Protein AF-K9S7I9-F1 (afdb_monomer_lite)

Foldseek 3Di:
DPFWPQFPDKDWQPPDQDQAVPDVVTVCLVSCVVVHNAKDWDFWEPPDPQFHKDFKFFKMKTFNPSPDDLFFDKKKKWWHQDGPDIIMITIGDPPDGMTMGGHPDPTMTPIITMITDTDPPPDDRDPDPDPDDPPDDDDDDDDDDDDDDDDDDDDD

pLDDT: mean 82.79, std 18.81, range [40.75, 98.19]

Sequence (156 aa):
MGRVSGASACEYSDTAKQDFLNTSPITVNSEAFFDFTDWSFGGKIGENAGYAGKGSGKSGAWDISSVVQSAWDDVMLIFKSGNGTTLTGYMLKDGVTSGTWNSPFAKDVSHISVYYRDVPENNPPARVPEPGLMTGLLVAGAAVIAQRQRKDSSKA

Structure (mmCIF, N/CA/C/O backbone):
data_AF-K9S7I9-F1
#
_entry.id   AF-K9S7I9-F1
#
loop_
_atom_site.group_PDB
_atom_site.id
_atom_site.type_symbol
_atom_site.label_atom_id
_atom_site.label_alt_id
_atom_site.label_comp_id
_atom_site.label_asym_id
_atom_site.label_entity_id
_atom_site.label_seq_id
_atom_site.pdbx_PDB_ins_code
_atom_site.Cartn_x
_atom_site.Cartn_y
_atom_site.Cartn_z
_atom_site.occupancy
_atom_site.B_iso_or_equiv
_atom_site.auth_seq_id
_atom_site.auth_comp_id
_atom_site.auth_asym_id
_atom_site.auth_atom_id
_atom_site.pdbx_PDB_model_num
ATOM 1 N N . MET A 1 1 ? -12.489 -4.961 -7.675 1.00 58.16 1 MET A N 1
ATOM 2 C CA . MET A 1 1 ? -12.088 -4.306 -6.409 1.00 58.16 1 MET A CA 1
ATOM 3 C C . MET A 1 1 ? -12.141 -2.805 -6.606 1.00 58.16 1 MET A C 1
ATOM 5 O O . MET A 1 1 ? -11.470 -2.303 -7.491 1.00 58.16 1 MET A O 1
ATOM 9 N N . GLY A 1 2 ? -13.060 -2.121 -5.917 1.00 74.44 2 GLY A N 1
ATOM 10 C CA . GLY A 1 2 ? -13.595 -0.829 -6.381 1.00 74.44 2 GLY A CA 1
ATOM 11 C C . GLY A 1 2 ? -13.016 0.432 -5.739 1.00 74.44 2 GLY A C 1
ATOM 12 O O . GLY A 1 2 ? -13.442 1.526 -6.088 1.00 74.44 2 GLY A O 1
ATOM 13 N N . ARG A 1 3 ? -12.088 0.305 -4.785 1.00 91.62 3 ARG A N 1
ATOM 14 C CA . ARG A 1 3 ? -11.571 1.457 -4.031 1.00 91.62 3 ARG A CA 1
ATOM 15 C C . ARG A 1 3 ? -10.136 1.834 -4.355 1.00 91.62 3 ARG A C 1
ATOM 17 O O . ARG A 1 3 ? -9.780 2.971 -4.103 1.00 91.62 3 ARG A O 1
ATOM 24 N N . VAL A 1 4 ? -9.352 0.941 -4.948 1.00 96.88 4 VAL A N 1
ATOM 25 C CA . VAL A 1 4 ? -7.989 1.218 -5.416 1.00 96.88 4 VAL A CA 1
ATOM 26 C C . VAL A 1 4 ? -7.884 0.711 -6.847 1.00 96.88 4 VAL A C 1
ATOM 28 O O . VAL A 1 4 ? -8.152 -0.462 -7.111 1.00 96.88 4 VAL A O 1
ATOM 31 N N . SER A 1 5 ? -7.559 1.595 -7.789 1.00 97.12 5 SER A N 1
ATOM 32 C CA . SER A 1 5 ? -7.387 1.199 -9.188 1.00 97.12 5 SER A CA 1
ATOM 33 C C . SER A 1 5 ? -6.147 0.327 -9.339 1.00 97.12 5 SER A C 1
ATOM 35 O O . SER A 1 5 ? -5.135 0.610 -8.714 1.00 97.12 5 SER A O 1
ATOM 37 N N . GLY A 1 6 ? -6.203 -0.696 -10.188 1.00 94.56 6 GLY A N 1
ATOM 38 C CA . GLY A 1 6 ? -5.050 -1.571 -10.418 1.00 94.56 6 GLY A CA 1
ATOM 39 C C . GLY A 1 6 ? -4.784 -2.588 -9.305 1.00 94.56 6 GLY A C 1
ATOM 40 O O . GLY A 1 6 ? -3.851 -3.366 -9.439 1.00 94.56 6 GLY A O 1
ATOM 41 N N . ALA A 1 7 ? -5.624 -2.652 -8.266 1.00 97.06 7 ALA A N 1
ATOM 42 C CA . ALA A 1 7 ? -5.543 -3.707 -7.262 1.00 97.06 7 ALA A CA 1
ATOM 43 C C . ALA A 1 7 ? -6.019 -5.069 -7.811 1.00 97.06 7 ALA A C 1
ATOM 45 O O . ALA A 1 7 ? -7.020 -5.147 -8.539 1.00 97.06 7 ALA A O 1
ATOM 46 N N . SER A 1 8 ? -5.301 -6.135 -7.459 1.00 95.88 8 SER A N 1
ATOM 47 C CA . SER A 1 8 ? -5.617 -7.544 -7.728 1.00 95.88 8 SER A CA 1
ATOM 48 C C . SER A 1 8 ? -6.368 -8.192 -6.563 1.00 95.88 8 SER A C 1
ATOM 50 O O . SER A 1 8 ? -7.304 -8.955 -6.807 1.00 95.88 8 SER A O 1
ATOM 52 N N . ALA A 1 9 ? -5.998 -7.843 -5.326 1.00 96.25 9 ALA A N 1
ATOM 53 C CA . ALA A 1 9 ? -6.574 -8.371 -4.092 1.00 96.25 9 ALA A CA 1
ATOM 54 C C . ALA A 1 9 ? -6.847 -7.270 -3.045 1.00 96.25 9 ALA A C 1
ATOM 56 O O . ALA A 1 9 ? -6.328 -6.155 -3.130 1.00 96.25 9 ALA A O 1
ATOM 57 N N . CYS A 1 10 ? -7.706 -7.570 -2.069 1.00 96.12 10 CYS A N 1
ATOM 58 C CA . CYS A 1 10 ? -8.013 -6.701 -0.934 1.00 96.12 10 CYS A CA 1
ATOM 59 C C . CYS A 1 10 ? -8.209 -7.562 0.308 1.00 96.12 10 CYS A C 1
ATOM 61 O O . CYS A 1 10 ? -8.986 -8.513 0.266 1.00 96.12 10 CYS A O 1
ATOM 63 N N . GLU A 1 11 ? -7.579 -7.166 1.405 1.00 95.69 11 GLU A N 1
ATOM 64 C CA . GLU A 1 11 ? -7.656 -7.844 2.694 1.00 95.69 11 GLU A CA 1
ATOM 65 C C . GLU A 1 11 ? -7.690 -6.808 3.818 1.00 95.69 11 GLU A C 1
ATOM 67 O O . GLU A 1 11 ? -7.275 -5.659 3.645 1.00 95.69 11 GLU A O 1
ATOM 72 N N . TYR A 1 12 ? -8.240 -7.176 4.965 1.00 93.06 12 TYR A N 1
ATOM 73 C CA . TYR A 1 12 ? -8.242 -6.336 6.151 1.00 93.06 12 TYR A CA 1
ATOM 74 C C . TYR A 1 12 ? -7.701 -7.130 7.328 1.00 93.06 12 TYR A C 1
ATOM 76 O O . TYR A 1 12 ? -7.968 -8.318 7.450 1.00 93.06 12 TYR A O 1
ATOM 84 N N . SER A 1 13 ? -6.990 -6.439 8.210 1.00 92.12 13 SER A N 1
ATOM 85 C CA . SER A 1 13 ? -6.612 -7.003 9.500 1.00 92.12 13 SER A CA 1
ATOM 86 C C . SER A 1 13 ? -7.747 -6.777 10.493 1.00 92.12 13 SER A C 1
ATOM 88 O O . SER A 1 13 ? -8.284 -5.669 10.601 1.00 92.12 13 SER A O 1
ATOM 90 N N . ASP A 1 14 ? -8.119 -7.824 11.217 1.00 81.00 14 ASP A N 1
ATOM 91 C CA . ASP A 1 14 ? -9.106 -7.799 12.293 1.00 81.00 14 ASP A CA 1
ATOM 92 C C . ASP A 1 14 ? -8.476 -7.551 13.675 1.00 81.00 14 ASP A C 1
ATOM 94 O O . ASP A 1 14 ? -9.178 -7.110 14.593 1.00 81.00 14 ASP A O 1
ATOM 98 N N . THR A 1 15 ? -7.160 -7.743 13.821 1.00 87.88 15 THR A N 1
ATOM 99 C CA . THR A 1 15 ? -6.458 -7.587 15.106 1.00 87.88 15 THR A CA 1
ATOM 100 C C . THR A 1 15 ? -5.535 -6.366 15.187 1.00 87.88 15 THR A C 1
ATOM 102 O O . THR A 1 15 ? -5.466 -5.714 16.238 1.00 87.88 15 THR A O 1
ATOM 105 N N . ALA A 1 16 ? -4.895 -5.967 14.086 1.00 89.56 16 ALA A N 1
ATOM 106 C CA . ALA A 1 16 ? -4.012 -4.810 14.035 1.00 89.56 16 ALA A CA 1
ATOM 107 C C . ALA A 1 16 ? -4.737 -3.512 13.681 1.00 89.56 16 ALA A C 1
ATOM 109 O O . ALA A 1 16 ? -5.595 -3.413 12.800 1.00 89.56 16 ALA A O 1
ATOM 110 N N . LYS A 1 17 ? -4.312 -2.450 14.369 1.00 88.12 17 LYS A N 1
ATOM 111 C CA . LYS A 1 17 ? -4.851 -1.094 14.198 1.00 88.12 17 LYS A CA 1
ATOM 112 C C . LYS A 1 17 ? -3.824 -0.095 13.677 1.00 88.12 17 LYS A C 1
ATOM 114 O O . LYS A 1 17 ? -4.171 1.058 13.441 1.00 88.12 17 LYS A O 1
ATOM 119 N N . GLN A 1 18 ? -2.563 -0.506 13.569 1.00 88.06 18 GLN A N 1
ATOM 120 C CA . GLN A 1 18 ? -1.405 0.296 13.165 1.00 88.06 18 GLN A CA 1
ATOM 121 C C . GLN A 1 18 ? -0.376 -0.621 12.496 1.00 88.06 18 GLN A C 1
ATOM 123 O O . GLN A 1 18 ? -0.332 -1.799 12.822 1.00 88.06 18 GLN A O 1
ATOM 128 N N . ASP A 1 19 ? 0.449 -0.095 11.591 1.00 85.75 19 ASP A N 1
ATOM 129 C CA . ASP A 1 19 ? 1.502 -0.847 10.889 1.00 85.75 19 ASP A CA 1
ATOM 130 C C . ASP A 1 19 ? 2.879 -0.631 11.536 1.00 85.75 19 ASP A C 1
ATOM 132 O O . ASP A 1 19 ? 3.842 -0.221 10.889 1.00 85.75 19 ASP A O 1
ATOM 136 N N . PHE A 1 20 ? 2.976 -0.847 12.847 1.00 90.38 20 PHE A N 1
ATOM 137 C CA . PHE A 1 20 ? 4.178 -0.506 13.601 1.00 90.38 20 PHE A CA 1
ATOM 138 C C . PHE A 1 20 ? 5.442 -1.163 13.027 1.00 90.38 20 PHE A C 1
ATOM 140 O O . PHE A 1 20 ? 5.569 -2.388 12.974 1.00 90.38 20 PHE A O 1
ATOM 147 N N . LEU A 1 21 ? 6.411 -0.320 12.662 1.00 92.81 21 LEU A N 1
ATOM 148 C CA . LEU A 1 21 ? 7.717 -0.740 12.143 1.00 92.81 21 LEU A CA 1
ATOM 149 C C . LEU A 1 21 ? 8.720 -1.087 13.255 1.00 92.81 21 LEU A C 1
ATOM 151 O O . LEU A 1 21 ? 9.774 -1.647 12.986 1.00 92.81 21 LEU A O 1
ATOM 155 N N . ASN A 1 22 ? 8.410 -0.758 14.511 1.00 92.12 22 ASN A N 1
ATOM 156 C CA . ASN A 1 22 ? 9.252 -1.008 15.684 1.00 92.12 22 ASN A CA 1
ATOM 157 C C . ASN A 1 22 ? 8.883 -2.313 16.416 1.00 92.12 22 ASN A C 1
ATOM 159 O O . ASN A 1 22 ? 9.027 -2.404 17.635 1.00 92.12 22 ASN A O 1
ATOM 163 N N . THR A 1 23 ? 8.379 -3.304 15.681 1.00 91.19 23 THR A N 1
ATOM 164 C CA . THR A 1 23 ? 8.029 -4.642 16.182 1.00 91.19 23 THR A CA 1
ATOM 165 C C . THR A 1 23 ? 8.821 -5.710 15.421 1.00 91.19 23 THR A C 1
ATOM 167 O O . THR A 1 23 ? 9.342 -5.434 14.341 1.00 91.19 23 THR A O 1
ATOM 170 N N . SER A 1 24 ? 8.972 -6.905 16.002 1.00 88.75 24 SER A N 1
ATOM 171 C CA . SER A 1 24 ? 9.658 -8.039 15.368 1.00 88.75 24 SER A CA 1
ATOM 172 C C . SER A 1 24 ? 8.789 -9.301 15.477 1.00 88.75 24 SER A C 1
ATOM 174 O O . SER A 1 24 ? 8.669 -9.835 16.584 1.00 88.75 24 SER A O 1
ATOM 176 N N . PRO A 1 25 ? 8.160 -9.764 14.379 1.00 91.44 25 PRO A N 1
ATOM 177 C CA . PRO A 1 25 ? 8.140 -9.136 13.051 1.00 91.44 25 PRO A CA 1
ATOM 178 C C . PRO A 1 25 ? 7.332 -7.821 13.040 1.00 91.44 25 PRO A C 1
ATOM 180 O O . PRO A 1 25 ? 6.591 -7.538 13.983 1.00 91.44 25 PRO A O 1
ATOM 183 N N . ILE A 1 26 ? 7.495 -6.995 11.995 1.00 95.38 26 ILE A N 1
ATOM 184 C CA . ILE A 1 26 ? 6.678 -5.779 11.825 1.00 95.38 26 ILE A CA 1
ATOM 185 C C . ILE A 1 26 ? 5.195 -6.147 11.742 1.00 95.38 26 ILE A C 1
ATOM 187 O O . ILE A 1 26 ? 4.861 -7.242 11.293 1.00 95.38 26 ILE A O 1
ATOM 191 N N . THR A 1 27 ? 4.289 -5.234 12.101 1.00 94.25 27 THR A N 1
ATOM 192 C CA . THR A 1 27 ? 2.862 -5.589 12.219 1.00 94.25 27 THR A CA 1
ATOM 193 C C . THR A 1 27 ? 2.277 -6.207 10.950 1.00 94.25 27 THR A C 1
ATOM 195 O O . THR A 1 27 ? 1.572 -7.199 11.042 1.00 94.25 27 THR A O 1
ATOM 198 N N . VAL A 1 28 ? 2.613 -5.690 9.765 1.00 95.06 28 VAL A N 1
ATOM 199 C CA . VAL A 1 28 ? 2.126 -6.253 8.491 1.00 95.06 28 VAL A CA 1
ATOM 200 C C . VAL A 1 28 ? 2.533 -7.720 8.300 1.00 95.06 28 VAL A C 1
ATOM 202 O O . VAL A 1 28 ? 1.744 -8.500 7.778 1.00 95.06 28 VAL A O 1
ATOM 205 N N . ASN A 1 29 ? 3.714 -8.106 8.784 1.00 96.25 29 ASN A N 1
ATOM 206 C CA . ASN A 1 29 ? 4.199 -9.485 8.735 1.00 96.25 29 ASN A CA 1
ATOM 207 C C . ASN A 1 29 ? 3.575 -10.362 9.823 1.00 96.25 29 ASN A C 1
ATOM 209 O O . ASN A 1 29 ? 3.354 -11.543 9.582 1.00 96.25 29 ASN A O 1
ATOM 213 N N . SER A 1 30 ? 3.256 -9.798 10.992 1.00 95.25 30 SER A N 1
ATOM 214 C CA . SER A 1 30 ? 2.477 -10.497 12.025 1.00 95.25 30 SER A CA 1
ATOM 215 C C . SER A 1 30 ? 1.052 -10.809 11.569 1.00 95.25 30 SER A C 1
ATOM 217 O O . SER A 1 30 ? 0.535 -11.872 11.892 1.00 95.25 30 SER A O 1
ATOM 219 N N . GLU A 1 31 ? 0.429 -9.894 10.820 1.00 95.50 31 GLU A N 1
ATOM 220 C CA . GLU A 1 31 ? -0.926 -10.072 10.282 1.00 95.50 31 GLU A CA 1
ATOM 221 C C . GLU A 1 31 ? -0.980 -10.993 9.059 1.00 95.50 31 GLU A C 1
ATOM 223 O O . GLU A 1 31 ? -2.071 -11.349 8.635 1.00 95.50 31 GLU A O 1
ATOM 228 N N . ALA A 1 32 ? 0.171 -11.368 8.492 1.00 95.50 32 ALA A N 1
ATOM 229 C CA . ALA A 1 32 ? 0.269 -12.266 7.345 1.00 95.50 32 ALA A CA 1
ATOM 230 C C . ALA A 1 32 ? -0.621 -11.865 6.148 1.00 95.50 32 ALA A C 1
ATOM 232 O O . ALA A 1 32 ? -1.253 -12.721 5.532 1.00 95.50 32 ALA A O 1
ATOM 233 N N . PHE A 1 33 ? -0.678 -10.566 5.819 1.00 96.06 33 PHE A N 1
ATOM 234 C CA . PHE A 1 33 ? -1.477 -10.073 4.689 1.00 96.06 33 PHE A CA 1
ATOM 235 C C . PHE A 1 33 ? -1.172 -10.862 3.410 1.00 96.06 33 PHE A C 1
ATOM 237 O O . PHE A 1 33 ? -0.010 -10.969 3.007 1.00 96.06 33 PHE A O 1
ATOM 244 N N . PHE A 1 34 ? -2.226 -11.345 2.754 1.00 96.12 34 PHE A N 1
ATOM 245 C CA . PHE A 1 34 ? -2.186 -12.170 1.549 1.00 96.12 34 PHE A CA 1
ATOM 246 C C . PHE A 1 34 ? -1.379 -13.464 1.719 1.00 96.12 34 PHE A C 1
ATOM 248 O O . PHE A 1 34 ? -0.714 -13.902 0.785 1.00 96.12 34 PHE A O 1
ATOM 255 N N . ASP A 1 35 ? -1.432 -14.055 2.915 1.00 95.75 35 ASP A N 1
ATOM 256 C CA . ASP A 1 35 ? -0.681 -15.249 3.323 1.00 95.75 35 ASP A CA 1
ATOM 257 C C . ASP A 1 35 ? 0.855 -15.066 3.308 1.00 95.75 35 ASP A C 1
ATOM 259 O O . ASP A 1 35 ? 1.609 -16.044 3.328 1.00 95.75 35 ASP A O 1
ATOM 263 N N . PHE A 1 36 ? 1.341 -13.816 3.312 1.00 95.56 36 PHE A N 1
ATOM 264 C CA . PHE A 1 36 ? 2.769 -13.480 3.281 1.00 95.56 36 PHE A CA 1
ATOM 265 C C . PHE A 1 36 ? 3.242 -12.787 4.560 1.00 95.56 36 PHE A C 1
ATOM 267 O O . PHE A 1 36 ? 2.588 -11.889 5.087 1.00 95.56 36 PHE A O 1
ATOM 274 N N . THR A 1 37 ? 4.429 -13.172 5.037 1.00 95.94 37 THR A N 1
ATOM 275 C CA . THR A 1 37 ? 5.020 -12.698 6.306 1.00 95.94 37 THR A CA 1
ATOM 276 C C . THR A 1 37 ? 6.393 -12.038 6.130 1.00 95.94 37 THR A C 1
ATOM 278 O O . THR A 1 37 ? 7.122 -11.842 7.102 1.00 95.94 37 THR A O 1
ATOM 281 N N . ASP A 1 38 ? 6.786 -11.751 4.895 1.00 94.88 38 ASP A N 1
ATOM 282 C CA . ASP A 1 38 ? 8.108 -11.278 4.467 1.00 94.88 38 ASP A CA 1
ATOM 283 C C . ASP A 1 38 ? 8.032 -9.913 3.758 1.00 94.88 38 ASP A C 1
ATOM 285 O O . ASP A 1 38 ? 8.881 -9.570 2.940 1.00 94.88 38 ASP A O 1
ATOM 289 N N . TRP A 1 39 ? 7.027 -9.103 4.091 1.00 96.19 39 TRP A N 1
ATOM 290 C CA . TRP A 1 39 ? 6.888 -7.748 3.576 1.00 96.19 39 TRP A CA 1
ATOM 291 C C . TRP A 1 39 ? 8.003 -6.831 4.077 1.00 96.19 39 TRP A C 1
ATOM 293 O O . TRP A 1 39 ? 8.278 -6.740 5.280 1.00 96.19 39 TRP A O 1
ATOM 303 N N . SER A 1 40 ? 8.558 -6.067 3.144 1.00 95.31 40 SER A N 1
ATOM 304 C CA . SER A 1 40 ? 9.471 -4.953 3.379 1.00 95.31 40 SER A CA 1
ATOM 305 C C . SER A 1 40 ? 8.716 -3.628 3.301 1.00 95.31 40 SER A C 1
ATOM 307 O O . SER A 1 40 ? 7.871 -3.422 2.429 1.00 95.31 40 SER A O 1
ATOM 309 N N . PHE A 1 41 ? 9.006 -2.702 4.217 1.00 95.94 41 PHE A N 1
ATOM 310 C CA . PHE A 1 41 ? 8.439 -1.353 4.169 1.00 95.94 41 PHE A CA 1
ATOM 311 C C . PHE A 1 41 ? 9.187 -0.501 3.140 1.00 95.94 41 PHE A C 1
ATOM 313 O O . PHE A 1 41 ? 10.395 -0.309 3.260 1.00 95.94 41 PHE A O 1
ATOM 320 N N . GLY A 1 42 ? 8.463 0.053 2.167 1.00 94.62 42 GLY A N 1
ATOM 321 C CA . GLY A 1 42 ? 9.033 0.961 1.174 1.00 94.62 42 GLY A CA 1
ATOM 322 C C . GLY A 1 42 ? 8.974 2.424 1.606 1.00 94.62 42 GLY A C 1
ATOM 323 O O . GLY A 1 42 ? 9.983 3.130 1.619 1.00 94.62 42 GLY A O 1
ATOM 324 N N . GLY A 1 43 ? 7.780 2.903 1.946 1.00 96.12 43 GLY A N 1
ATOM 325 C CA . GLY A 1 43 ? 7.546 4.318 2.218 1.00 96.12 43 GLY A CA 1
ATOM 326 C C . GLY A 1 43 ? 6.065 4.655 2.296 1.00 96.12 43 GLY A C 1
ATOM 327 O O . GLY A 1 43 ? 5.207 3.777 2.279 1.00 96.12 43 GLY A O 1
ATOM 328 N N . LYS A 1 44 ? 5.750 5.943 2.389 1.00 97.19 44 LYS A N 1
ATOM 329 C CA . LYS A 1 44 ? 4.382 6.455 2.461 1.00 97.19 44 LYS A CA 1
ATOM 330 C C . LYS A 1 44 ? 4.096 7.431 1.335 1.00 97.19 44 LYS A C 1
ATOM 332 O O . LYS A 1 44 ? 4.890 8.334 1.055 1.00 97.19 44 LYS A O 1
ATOM 337 N N . ILE A 1 45 ? 2.913 7.279 0.749 1.00 98.00 45 ILE A N 1
ATOM 338 C CA . ILE A 1 45 ? 2.416 8.141 -0.324 1.00 98.00 45 ILE A CA 1
ATOM 339 C C . ILE A 1 45 ? 2.298 9.585 0.177 1.00 98.00 45 ILE A C 1
ATOM 341 O O . ILE A 1 45 ? 1.605 9.856 1.156 1.00 98.00 45 ILE A O 1
ATOM 345 N N . GLY A 1 46 ? 2.944 10.515 -0.521 1.00 96.12 46 GLY A N 1
ATOM 346 C CA . GLY A 1 46 ? 2.929 11.946 -0.217 1.00 96.12 46 GLY A CA 1
ATOM 347 C C . GLY A 1 46 ? 3.842 12.374 0.938 1.00 96.12 46 GLY A C 1
ATOM 348 O O . GLY A 1 46 ? 3.860 13.559 1.260 1.00 96.12 46 GLY A O 1
ATOM 349 N N . GLU A 1 47 ? 4.597 11.452 1.549 1.00 95.56 47 GLU A N 1
ATOM 350 C CA . GLU A 1 47 ? 5.556 11.759 2.625 1.00 95.56 47 GLU A CA 1
ATOM 351 C C . GLU A 1 47 ? 7.005 11.447 2.216 1.00 95.56 47 GLU A C 1
ATOM 353 O O . GLU A 1 47 ? 7.899 12.259 2.448 1.00 95.56 47 GLU A O 1
ATOM 358 N N . ASN A 1 48 ? 7.258 10.282 1.608 1.00 96.19 48 ASN A N 1
ATOM 359 C CA . ASN A 1 48 ? 8.607 9.851 1.238 1.00 96.19 48 ASN A CA 1
ATOM 360 C C . ASN A 1 48 ? 8.949 10.214 -0.219 1.00 96.19 48 ASN A C 1
ATOM 362 O O . ASN A 1 48 ? 8.097 10.162 -1.106 1.00 96.19 48 ASN A O 1
ATOM 366 N N . ALA A 1 49 ? 10.218 10.545 -0.484 1.00 93.12 49 ALA A N 1
ATOM 367 C CA . ALA A 1 49 ? 10.692 10.845 -1.836 1.00 93.12 49 ALA A CA 1
ATOM 368 C C . ALA A 1 49 ? 10.448 9.659 -2.787 1.00 93.12 49 ALA A C 1
ATOM 370 O O . ALA A 1 49 ? 10.749 8.519 -2.445 1.00 93.12 49 ALA A O 1
ATOM 371 N N . GLY A 1 50 ? 9.885 9.938 -3.966 1.00 92.31 50 GLY A N 1
ATOM 372 C CA . GLY A 1 50 ? 9.534 8.921 -4.965 1.00 92.31 50 GLY A CA 1
ATOM 373 C C . GLY A 1 50 ? 8.204 8.185 -4.724 1.00 92.31 50 GLY A C 1
ATOM 374 O O . GLY A 1 50 ? 7.744 7.481 -5.618 1.00 92.31 50 GLY A O 1
ATOM 375 N N . TYR A 1 51 ? 7.548 8.406 -3.578 1.00 96.31 51 TYR A N 1
ATOM 376 C CA . TYR A 1 51 ? 6.198 7.922 -3.267 1.00 96.31 51 TYR A CA 1
ATOM 377 C C . TYR A 1 51 ? 5.193 9.065 -3.454 1.00 96.31 51 TYR A C 1
ATOM 379 O O . TYR A 1 51 ? 4.758 9.707 -2.497 1.00 96.31 51 TYR A O 1
ATOM 387 N N . ALA A 1 52 ? 4.862 9.380 -4.702 1.00 97.31 52 ALA A N 1
ATOM 388 C CA . ALA A 1 52 ? 4.057 10.539 -5.063 1.00 97.31 52 ALA A CA 1
ATOM 389 C C . ALA A 1 52 ? 2.543 10.288 -4.939 1.00 97.31 52 ALA A C 1
ATOM 391 O O . ALA A 1 52 ? 2.056 9.159 -4.911 1.00 97.31 52 ALA A O 1
ATOM 392 N N . GLY A 1 53 ? 1.780 11.381 -4.865 1.00 96.88 53 GLY A N 1
ATOM 393 C CA . GLY A 1 53 ? 0.324 11.360 -4.746 1.00 96.88 53 GLY A CA 1
ATOM 394 C C . GLY A 1 53 ? -0.181 11.908 -3.414 1.00 96.88 53 GLY A C 1
ATOM 395 O O . GLY A 1 53 ? 0.546 12.538 -2.648 1.00 96.88 53 GLY A O 1
ATOM 396 N N . LYS A 1 54 ? -1.470 11.695 -3.152 1.00 96.94 54 LYS A N 1
ATOM 397 C CA . LYS A 1 54 ? -2.148 12.164 -1.944 1.00 96.94 54 LYS A CA 1
ATOM 398 C C . LYS A 1 54 ? -2.351 10.977 -1.010 1.00 96.94 54 LYS A C 1
ATOM 400 O O . LYS A 1 54 ? -3.181 10.126 -1.301 1.00 96.94 54 LYS A O 1
ATOM 405 N N . GLY A 1 55 ? -1.614 10.925 0.098 1.00 94.12 55 GLY A N 1
ATOM 406 C CA . GLY A 1 55 ? -1.670 9.820 1.063 1.00 94.12 55 GLY A CA 1
ATOM 407 C C . GLY A 1 55 ? -2.821 9.877 2.069 1.00 94.12 55 GLY A C 1
ATOM 408 O O . GLY A 1 55 ? -2.966 8.959 2.866 1.00 94.12 55 GLY A O 1
ATOM 409 N N . SER A 1 56 ? -3.634 10.938 2.078 1.00 96.50 56 SER A N 1
ATOM 410 C CA . SER A 1 56 ? -4.666 11.163 3.099 1.00 96.50 56 SER A CA 1
ATOM 411 C C . SER A 1 56 ? -5.954 11.781 2.537 1.00 96.50 56 SER A C 1
ATOM 413 O O . SER A 1 56 ? -5.981 12.341 1.439 1.00 96.50 56 SER A O 1
ATOM 415 N N . GLY A 1 57 ? -7.053 11.676 3.289 1.00 96.00 57 GLY A N 1
ATOM 416 C CA . GLY A 1 57 ? -8.379 12.20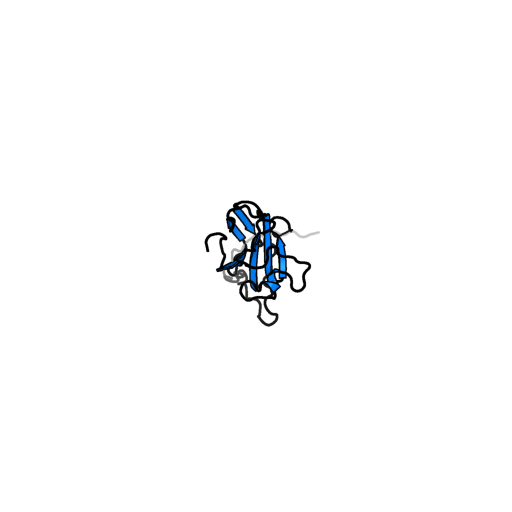1 2.946 1.00 96.00 57 GLY A CA 1
ATOM 417 C C . GLY A 1 57 ? -9.385 11.137 2.487 1.00 96.00 57 GLY A C 1
ATOM 418 O O . GLY A 1 57 ? -9.247 9.947 2.767 1.00 96.00 57 GLY A O 1
ATOM 419 N N . LYS A 1 58 ? -10.443 11.564 1.789 1.00 96.38 58 LYS A N 1
ATOM 420 C CA . LYS A 1 58 ? -11.493 10.667 1.263 1.00 96.38 58 LYS A CA 1
ATOM 421 C C . LYS A 1 58 ? -11.118 9.945 -0.027 1.00 96.38 58 LYS A C 1
ATOM 423 O O . LYS A 1 58 ? -11.645 8.865 -0.281 1.00 96.38 58 LYS A O 1
ATOM 428 N N . SER A 1 59 ? -10.260 10.548 -0.834 1.00 97.25 59 SER A N 1
ATOM 429 C CA . SER A 1 59 ? -9.811 10.027 -2.119 1.00 97.25 59 SER A CA 1
ATOM 430 C C . SER A 1 59 ? -8.537 10.742 -2.556 1.00 97.25 59 SER A C 1
ATOM 432 O O . SER A 1 59 ? -8.215 11.833 -2.062 1.00 97.25 59 SER A O 1
ATOM 434 N N . GLY A 1 60 ? -7.824 10.133 -3.498 1.00 97.25 60 GLY A N 1
ATOM 435 C CA . GLY A 1 60 ? -6.583 10.676 -4.024 1.00 97.25 60 GLY A CA 1
ATOM 436 C C . GLY A 1 60 ? -5.977 9.832 -5.136 1.00 97.25 60 GLY A C 1
ATOM 437 O O . GLY A 1 60 ? -6.590 8.896 -5.650 1.00 97.25 60 GLY A O 1
ATOM 438 N N . ALA A 1 61 ? -4.751 10.195 -5.496 1.00 97.69 61 ALA A N 1
ATOM 439 C CA . ALA A 1 61 ? -3.890 9.429 -6.384 1.00 97.69 61 ALA A CA 1
ATOM 440 C C . ALA A 1 61 ? -2.708 8.857 -5.598 1.00 97.69 61 ALA A C 1
ATOM 442 O O . ALA A 1 61 ? -2.344 9.393 -4.549 1.00 97.69 61 ALA A O 1
ATOM 443 N N . TRP A 1 62 ? -2.123 7.788 -6.115 1.00 97.81 62 TRP A N 1
ATOM 444 C CA . TRP A 1 62 ? -0.888 7.181 -5.636 1.00 97.81 62 TRP A CA 1
ATOM 445 C C . TRP A 1 62 ? 0.015 6.905 -6.840 1.00 97.81 62 TRP A C 1
ATOM 447 O O . TRP A 1 62 ? -0.475 6.574 -7.920 1.00 97.81 62 TRP A O 1
ATOM 457 N N . ASP A 1 63 ? 1.319 7.074 -6.668 1.00 97.19 63 ASP A N 1
ATOM 458 C CA . ASP A 1 63 ? 2.313 6.850 -7.711 1.00 97.19 63 ASP A CA 1
ATOM 459 C C . ASP A 1 63 ? 3.645 6.443 -7.074 1.00 97.19 63 ASP A C 1
ATOM 461 O O . ASP A 1 63 ? 4.214 7.161 -6.253 1.00 97.19 63 ASP A O 1
ATOM 465 N N . ILE A 1 64 ? 4.114 5.258 -7.444 1.00 96.44 64 ILE A N 1
ATOM 466 C CA . ILE A 1 64 ? 5.367 4.649 -6.995 1.00 96.44 64 ILE A CA 1
ATOM 467 C C . ILE A 1 64 ? 6.297 4.350 -8.178 1.00 96.44 64 ILE A C 1
ATOM 469 O O . ILE A 1 64 ? 7.303 3.664 -8.021 1.00 96.44 64 ILE A O 1
ATOM 473 N N . SER A 1 65 ? 5.997 4.872 -9.371 1.00 94.94 65 SER A N 1
ATOM 474 C CA . SER A 1 65 ? 6.777 4.638 -10.597 1.00 94.94 65 SER A CA 1
ATOM 475 C C . SER A 1 65 ? 8.250 5.032 -10.480 1.00 94.94 65 SER A C 1
ATOM 477 O O . SER A 1 65 ? 9.088 4.490 -11.191 1.00 94.94 65 SER A O 1
ATOM 479 N N . SER A 1 66 ? 8.577 5.952 -9.570 1.00 91.88 66 SER A N 1
ATOM 480 C CA . SER A 1 66 ? 9.949 6.410 -9.328 1.00 91.88 66 SER A CA 1
ATOM 481 C C . SER A 1 66 ? 10.749 5.521 -8.367 1.00 91.88 66 SER A C 1
ATOM 483 O O . SER A 1 66 ? 11.950 5.734 -8.223 1.00 91.88 66 SER A O 1
ATOM 485 N N . VAL A 1 67 ? 10.102 4.575 -7.675 1.00 89.00 67 VAL A N 1
ATOM 486 C CA . VAL A 1 67 ? 10.729 3.721 -6.643 1.00 89.00 67 VAL A CA 1
ATOM 487 C C . VAL A 1 67 ? 10.565 2.231 -6.901 1.00 89.00 67 VAL A C 1
ATOM 489 O O . VAL A 1 67 ? 11.346 1.451 -6.362 1.00 89.00 67 VAL A O 1
ATOM 492 N N . VAL A 1 68 ? 9.586 1.836 -7.722 1.00 85.62 68 VAL A N 1
ATOM 493 C CA . VAL A 1 68 ? 9.428 0.447 -8.155 1.00 85.62 68 VAL A CA 1
ATOM 494 C C . VAL A 1 68 ? 10.679 0.014 -8.906 1.00 85.62 68 VAL A C 1
ATOM 496 O O . VAL A 1 68 ? 11.112 0.656 -9.864 1.00 85.62 68 VAL A O 1
ATOM 499 N N . GLN A 1 69 ? 11.253 -1.093 -8.455 1.00 80.44 69 GLN A N 1
ATOM 500 C CA . GLN A 1 69 ? 12.416 -1.723 -9.061 1.00 80.44 69 GLN A CA 1
ATOM 501 C C . GLN A 1 69 ? 11.986 -3.027 -9.724 1.00 80.44 69 GLN A C 1
ATOM 503 O O . GLN A 1 69 ? 11.026 -3.659 -9.296 1.00 80.44 69 GLN A O 1
ATOM 508 N N . SER A 1 70 ? 12.749 -3.486 -10.717 1.00 74.06 70 SER A N 1
ATOM 509 C CA . SER A 1 70 ? 12.543 -4.806 -11.336 1.00 74.06 70 SER A CA 1
ATOM 510 C C . SER A 1 70 ? 12.709 -5.978 -10.360 1.00 74.06 70 SER A C 1
ATOM 512 O O . SER A 1 70 ? 12.460 -7.118 -10.733 1.00 74.06 70 SER A O 1
ATOM 514 N N . ALA A 1 71 ? 13.195 -5.706 -9.148 1.00 75.06 71 ALA A N 1
ATOM 515 C CA . ALA A 1 71 ? 13.371 -6.672 -8.077 1.00 75.06 71 ALA A CA 1
ATOM 516 C C . ALA A 1 71 ? 12.156 -6.774 -7.141 1.00 75.06 71 ALA A C 1
ATOM 518 O O . ALA A 1 71 ? 12.217 -7.552 -6.202 1.00 75.06 71 ALA A O 1
ATOM 519 N N . TRP A 1 72 ? 11.081 -6.007 -7.347 1.00 84.88 72 TRP A N 1
ATOM 520 C CA . TRP A 1 72 ? 9.854 -6.153 -6.556 1.00 84.88 72 TRP A CA 1
ATOM 521 C C . TRP A 1 72 ? 8.914 -7.144 -7.246 1.00 84.88 72 TRP A C 1
ATOM 523 O O . TRP A 1 72 ? 8.625 -6.977 -8.428 1.00 84.88 72 TRP A O 1
ATOM 533 N N . ASP A 1 73 ? 8.464 -8.160 -6.510 1.00 86.81 73 ASP A N 1
ATOM 534 C CA . ASP A 1 73 ? 7.535 -9.193 -6.990 1.00 86.81 73 ASP A CA 1
ATOM 535 C C . ASP A 1 73 ? 6.090 -8.771 -6.690 1.00 86.81 73 ASP A C 1
ATOM 537 O O . ASP A 1 73 ? 5.314 -8.425 -7.579 1.00 86.81 73 ASP A O 1
ATOM 541 N N . ASP A 1 74 ? 5.770 -8.660 -5.399 1.00 94.88 74 ASP A N 1
ATOM 542 C CA . ASP A 1 74 ? 4.479 -8.187 -4.916 1.00 94.88 74 ASP A CA 1
ATOM 543 C C . ASP A 1 74 ? 4.589 -6.768 -4.362 1.00 94.88 74 ASP A C 1
ATOM 545 O O . ASP A 1 74 ? 5.542 -6.424 -3.657 1.00 94.88 74 ASP A O 1
ATOM 549 N N . VAL A 1 75 ? 3.560 -5.955 -4.605 1.00 96.69 75 VAL A N 1
ATOM 550 C CA . VAL A 1 75 ? 3.429 -4.624 -4.006 1.00 96.69 75 VAL A CA 1
ATOM 551 C C . VAL A 1 75 ? 2.050 -4.473 -3.387 1.00 96.69 75 VAL A C 1
ATOM 553 O O . VAL A 1 75 ? 1.028 -4.717 -4.025 1.00 96.69 75 VAL A O 1
ATOM 556 N N . MET A 1 76 ? 2.017 -4.001 -2.147 1.00 97.69 76 MET A N 1
ATOM 557 C CA . MET A 1 76 ? 0.802 -3.788 -1.378 1.00 97.69 76 MET A CA 1
ATOM 558 C C . MET A 1 76 ? 0.717 -2.354 -0.856 1.00 97.69 76 MET A C 1
ATOM 560 O O . MET A 1 76 ? 1.674 -1.793 -0.322 1.00 97.69 76 MET A O 1
ATOM 564 N N . LEU A 1 77 ? -0.483 -1.782 -0.931 1.00 97.94 77 LEU A N 1
ATOM 565 C CA . LEU A 1 77 ? -0.833 -0.530 -0.267 1.00 97.94 77 LEU A CA 1
ATOM 566 C C . LEU A 1 77 ? -1.613 -0.816 1.020 1.00 97.94 77 LEU A C 1
ATOM 568 O O . LEU A 1 77 ? -2.685 -1.414 0.966 1.00 97.94 77 LEU A O 1
ATOM 572 N N . ILE A 1 78 ? -1.123 -0.334 2.164 1.00 97.38 78 ILE A N 1
ATOM 573 C CA . ILE A 1 78 ? -1.801 -0.417 3.465 1.00 97.38 78 ILE A CA 1
ATOM 574 C C . ILE A 1 78 ? -2.421 0.935 3.810 1.00 97.38 78 ILE A C 1
ATOM 576 O O . ILE A 1 78 ? -1.732 1.924 4.077 1.00 97.38 78 ILE A O 1
ATOM 580 N N . PHE A 1 79 ? -3.748 0.963 3.853 1.00 96.31 79 PHE A N 1
ATOM 581 C CA . PHE A 1 79 ? -4.551 2.125 4.206 1.00 96.31 79 PHE A CA 1
ATOM 582 C C . PHE A 1 79 ? -4.838 2.155 5.701 1.00 96.31 79 PHE A C 1
ATOM 584 O O . PHE A 1 79 ? -5.143 1.125 6.309 1.00 96.31 79 PHE A O 1
ATOM 591 N N . LYS A 1 80 ? -4.821 3.362 6.280 1.00 93.06 80 LYS A N 1
ATOM 592 C CA . LYS A 1 80 ? -5.216 3.614 7.675 1.00 93.06 80 LYS A CA 1
ATOM 593 C C . LYS A 1 80 ? -6.096 4.831 7.776 1.00 93.06 80 LYS A C 1
ATOM 595 O O . LYS A 1 80 ? -5.955 5.750 6.983 1.00 93.06 80 LYS A O 1
ATOM 600 N N . SER A 1 81 ? -6.957 4.878 8.784 1.00 90.00 81 SER A N 1
ATOM 601 C CA . SER A 1 81 ? -7.821 6.034 9.058 1.00 90.00 81 SER A CA 1
ATOM 602 C C . SER A 1 81 ? -7.609 6.639 10.448 1.00 90.00 81 SER A C 1
ATOM 604 O O . SER A 1 81 ? -8.515 7.241 11.028 1.00 90.00 81 SER A O 1
ATOM 606 N N . GLY A 1 82 ? -6.403 6.493 10.998 1.00 81.88 82 GLY A N 1
ATOM 607 C CA . GLY A 1 82 ? -6.027 6.978 12.324 1.00 81.88 82 GLY A CA 1
ATOM 608 C C . GLY A 1 82 ? -6.191 5.931 13.426 1.00 81.88 82 GLY A C 1
ATOM 609 O O . GLY A 1 82 ? -6.235 4.728 13.165 1.00 81.88 82 GLY A O 1
ATOM 610 N N . ASN A 1 83 ? -6.239 6.395 14.676 1.00 76.19 83 ASN A N 1
ATOM 611 C CA . ASN A 1 83 ? -6.244 5.511 15.837 1.00 76.19 83 ASN A CA 1
ATOM 612 C C . ASN A 1 83 ? -7.514 4.642 15.887 1.00 76.19 83 ASN A C 1
ATOM 614 O O . ASN A 1 83 ? -8.612 5.100 15.557 1.00 76.19 83 ASN A O 1
ATOM 618 N N . GLY A 1 84 ? -7.366 3.396 16.336 1.00 70.50 84 GLY A N 1
ATOM 619 C CA . GLY A 1 84 ? -8.502 2.516 16.610 1.00 70.50 84 GLY A CA 1
ATOM 620 C C . GLY A 1 84 ? -9.093 1.770 15.408 1.00 70.50 84 GLY A C 1
ATOM 621 O O . GLY A 1 84 ? -10.038 1.014 15.610 1.00 70.50 84 GLY A O 1
ATOM 622 N N . THR A 1 85 ? -8.579 1.962 14.190 1.00 75.12 85 THR A N 1
ATOM 623 C CA . THR A 1 85 ? -9.140 1.353 12.970 1.00 75.12 85 THR A CA 1
ATOM 624 C C . THR A 1 85 ? -8.293 0.250 12.378 1.00 75.12 85 THR A C 1
ATOM 626 O O . THR A 1 85 ? -7.075 0.366 12.358 1.00 75.12 85 THR A O 1
ATOM 629 N N . THR A 1 86 ? -8.974 -0.770 11.858 1.00 89.00 86 THR A N 1
ATOM 630 C CA . THR A 1 86 ? -8.404 -1.895 11.114 1.00 89.00 86 THR A CA 1
ATOM 631 C C . THR A 1 86 ? -7.527 -1.417 9.962 1.00 89.00 86 THR A C 1
ATOM 633 O O . THR A 1 86 ? -7.830 -0.413 9.305 1.00 89.00 86 THR A O 1
ATOM 636 N N . LEU A 1 87 ? -6.447 -2.148 9.701 1.00 94.25 87 LEU A N 1
ATOM 637 C CA . LEU A 1 87 ? -5.655 -1.964 8.489 1.00 94.25 87 LEU A CA 1
ATOM 638 C C . LEU A 1 87 ? -6.407 -2.543 7.287 1.00 94.25 87 LEU A C 1
ATOM 640 O O . LEU A 1 87 ? -7.102 -3.551 7.411 1.00 94.25 87 LEU A O 1
ATOM 644 N N . THR A 1 88 ? -6.268 -1.921 6.119 1.00 95.69 88 THR A N 1
ATOM 645 C CA . THR A 1 88 ? -6.792 -2.473 4.861 1.00 95.69 88 THR A CA 1
ATOM 646 C C . THR A 1 88 ? -5.687 -2.499 3.819 1.00 95.69 88 THR A C 1
ATOM 648 O O . THR A 1 88 ? -5.183 -1.444 3.434 1.00 95.69 88 THR A O 1
ATOM 651 N N . GLY A 1 89 ? -5.318 -3.702 3.392 1.00 96.81 89 GLY A N 1
ATOM 652 C CA . GLY A 1 89 ? -4.325 -3.970 2.365 1.00 96.81 89 GLY A CA 1
ATOM 653 C C . GLY A 1 89 ? -4.962 -4.117 0.991 1.00 96.81 89 GLY A C 1
ATOM 654 O O . GLY A 1 89 ? -5.994 -4.768 0.836 1.00 96.81 89 GLY A O 1
ATOM 655 N N . TYR A 1 90 ? -4.332 -3.522 -0.015 1.00 97.94 90 TYR A N 1
ATOM 656 C CA . TYR A 1 90 ? -4.642 -3.731 -1.425 1.00 97.94 90 TYR A CA 1
ATOM 657 C C . TYR A 1 90 ? -3.388 -4.215 -2.141 1.00 97.94 90 TYR A C 1
ATOM 659 O O . TYR A 1 90 ? -2.430 -3.452 -2.260 1.00 97.94 90 TYR A O 1
ATOM 667 N N . MET A 1 91 ? -3.411 -5.455 -2.627 1.00 97.56 91 MET A N 1
ATOM 668 C CA . MET A 1 91 ? -2.363 -5.989 -3.495 1.00 97.56 91 MET A CA 1
ATOM 669 C C . MET A 1 91 ? -2.498 -5.346 -4.871 1.00 97.56 91 MET A C 1
ATOM 671 O O . MET A 1 91 ? -3.602 -5.301 -5.422 1.00 97.56 91 MET A O 1
ATOM 675 N N . LEU A 1 92 ? -1.404 -4.843 -5.429 1.00 96.69 92 LEU A N 1
ATOM 676 C CA . LEU A 1 92 ? -1.361 -4.299 -6.779 1.00 96.69 92 LEU A CA 1
ATOM 677 C C . LEU A 1 92 ? -1.190 -5.426 -7.801 1.00 96.69 92 LEU A C 1
ATOM 679 O O . LEU A 1 92 ? -0.633 -6.481 -7.516 1.00 96.69 92 LEU A O 1
ATOM 683 N N . LYS A 1 93 ? -1.718 -5.225 -9.007 1.00 94.75 93 LYS A N 1
ATOM 684 C CA . LYS A 1 93 ? -1.395 -6.089 -10.145 1.00 94.75 93 LYS A CA 1
ATOM 685 C C . LYS A 1 93 ? 0.037 -5.816 -10.598 1.00 94.75 93 LYS A C 1
ATOM 687 O O . LYS A 1 93 ? 0.482 -4.669 -10.545 1.00 94.75 93 LYS A O 1
ATOM 692 N N . ASP A 1 94 ? 0.680 -6.848 -11.131 1.00 90.50 94 ASP A N 1
ATOM 693 C CA . ASP A 1 94 ? 1.984 -6.722 -11.777 1.00 90.50 94 ASP A CA 1
ATOM 694 C C . ASP A 1 94 ? 1.989 -5.596 -12.833 1.00 90.50 94 ASP A C 1
ATOM 696 O O . ASP A 1 94 ? 1.002 -5.366 -13.545 1.00 90.50 94 ASP A O 1
ATOM 700 N N . GLY A 1 95 ? 3.089 -4.845 -12.871 1.00 89.25 95 GLY A N 1
ATOM 701 C CA . GLY A 1 95 ? 3.295 -3.682 -13.735 1.00 89.25 95 GLY A CA 1
ATOM 702 C C . GLY A 1 95 ? 2.485 -2.424 -13.386 1.00 89.25 95 GLY A C 1
ATOM 703 O O . GLY A 1 95 ? 2.667 -1.394 -14.039 1.00 89.25 95 GLY A O 1
ATOM 704 N N . VAL A 1 96 ? 1.599 -2.445 -12.381 1.00 94.00 96 VAL A N 1
ATOM 705 C CA . VAL A 1 96 ? 0.837 -1.250 -11.983 1.00 94.00 96 VAL A CA 1
ATOM 706 C C . VAL A 1 96 ? 1.638 -0.417 -10.988 1.00 94.00 96 VAL A C 1
ATOM 708 O O . VAL A 1 96 ? 1.756 -0.757 -9.815 1.00 94.00 96 VAL A O 1
ATOM 711 N N . THR A 1 97 ? 2.115 0.741 -11.441 1.00 96.31 97 THR A N 1
ATOM 712 C CA . THR A 1 97 ? 2.943 1.644 -10.625 1.00 96.31 97 THR A CA 1
ATOM 713 C C . THR A 1 97 ? 2.247 2.939 -10.211 1.00 96.31 97 THR A C 1
ATOM 715 O O . THR A 1 97 ? 2.817 3.718 -9.452 1.00 96.31 97 THR A O 1
ATOM 718 N N . SER A 1 98 ? 1.037 3.208 -10.697 1.00 97.19 98 SER A N 1
ATOM 719 C CA . SER A 1 98 ? 0.263 4.386 -10.303 1.00 97.19 98 SER A CA 1
ATOM 720 C C . SER A 1 98 ? -1.239 4.159 -10.431 1.00 97.19 98 SER A C 1
ATOM 722 O O . SER A 1 98 ? -1.709 3.243 -11.114 1.00 97.19 98 SER A O 1
ATOM 724 N N . GLY A 1 99 ? -2.014 5.002 -9.753 1.00 97.31 99 GLY A N 1
ATOM 725 C CA . GLY A 1 99 ? -3.458 4.888 -9.761 1.00 97.31 99 GLY A CA 1
ATOM 726 C C . GLY A 1 99 ? -4.186 5.891 -8.879 1.00 97.31 99 GLY A C 1
ATOM 727 O O . GLY A 1 99 ? -3.645 6.885 -8.398 1.00 97.31 99 GLY A O 1
ATOM 728 N N . THR A 1 100 ? -5.467 5.612 -8.675 1.00 98.06 100 THR A N 1
ATOM 729 C CA . THR A 1 100 ? -6.378 6.358 -7.813 1.00 98.06 100 THR A CA 1
ATOM 730 C C . THR A 1 100 ? -6.875 5.485 -6.676 1.00 98.06 100 THR A C 1
ATOM 732 O O . THR A 1 100 ? -6.865 4.250 -6.746 1.00 98.06 100 THR A O 1
ATOM 735 N N . TRP A 1 101 ? -7.315 6.144 -5.612 1.00 98.19 101 TRP A N 1
ATOM 736 C CA . TRP A 1 101 ? -7.903 5.495 -4.460 1.00 98.19 101 TRP A CA 1
ATOM 737 C C . TRP A 1 101 ? -9.081 6.295 -3.896 1.00 98.19 101 TRP A C 1
ATOM 739 O O . TRP A 1 101 ? -9.139 7.521 -3.983 1.00 98.19 101 TRP A O 1
ATOM 749 N N . ASN A 1 102 ? -10.004 5.574 -3.271 1.00 97.19 102 ASN A N 1
ATOM 750 C CA . 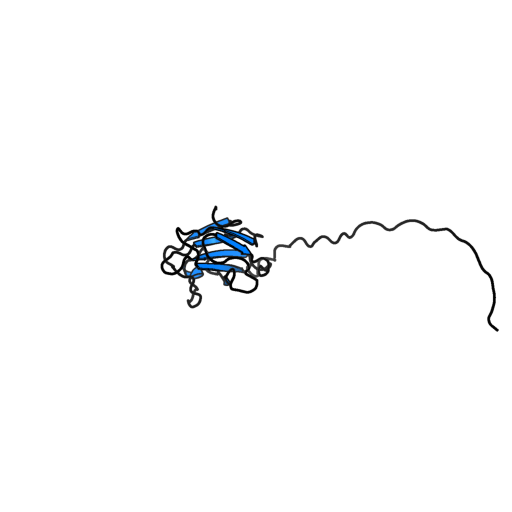ASN A 1 102 ? -11.082 6.064 -2.426 1.00 97.19 102 ASN A CA 1
ATOM 751 C C . ASN A 1 102 ? -10.944 5.393 -1.059 1.00 97.19 102 ASN A C 1
ATOM 753 O O . ASN A 1 102 ? -10.620 4.209 -0.987 1.00 97.19 102 ASN A O 1
ATOM 757 N N . SER A 1 103 ? -11.194 6.131 0.022 1.00 95.31 103 SER A N 1
ATOM 758 C CA . SER A 1 103 ? -11.030 5.622 1.386 1.00 95.31 103 SER A CA 1
ATOM 759 C C . SER A 1 103 ? -11.781 4.301 1.557 1.00 95.31 103 SER A C 1
ATOM 761 O O . SER A 1 103 ? -12.973 4.271 1.250 1.00 95.31 103 SER A O 1
ATOM 763 N N . PRO A 1 104 ? -11.155 3.217 2.049 1.00 93.06 104 PRO A N 1
ATOM 764 C CA . PRO A 1 104 ? -11.859 1.976 2.374 1.00 93.06 104 PRO A CA 1
ATOM 765 C C . PRO A 1 104 ? -12.749 2.075 3.608 1.00 93.06 104 PRO A C 1
ATOM 767 O O . PRO A 1 104 ? -13.557 1.187 3.864 1.00 93.06 104 PRO A O 1
ATOM 770 N N . PHE A 1 105 ? -12.661 3.187 4.328 1.00 91.50 105 PHE A N 1
ATOM 771 C CA . PHE A 1 105 ? -13.359 3.416 5.578 1.00 91.50 105 PHE A CA 1
ATOM 772 C C . PHE A 1 105 ? -14.574 4.331 5.377 1.00 91.50 105 PHE A C 1
ATOM 774 O O . PHE A 1 105 ? -14.652 5.106 4.425 1.00 91.50 105 PHE A O 1
ATOM 781 N N . ALA A 1 106 ? -15.489 4.340 6.350 1.00 89.81 106 ALA A N 1
ATOM 782 C CA . ALA A 1 106 ? -16.534 5.369 6.445 1.00 89.81 106 ALA A CA 1
ATOM 783 C C . ALA A 1 106 ? -15.974 6.771 6.802 1.00 89.81 106 ALA A C 1
ATOM 785 O O . ALA A 1 106 ? -16.700 7.765 6.815 1.00 89.81 106 ALA A O 1
ATOM 786 N N . LYS A 1 107 ? -14.667 6.874 7.076 1.00 90.56 107 LYS A N 1
ATOM 78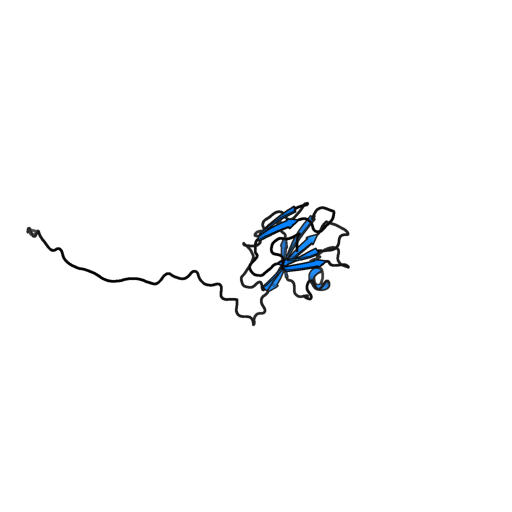7 C CA . LYS A 1 107 ? -13.938 8.103 7.423 1.00 90.56 107 LYS A CA 1
ATOM 788 C C . LYS A 1 107 ? -12.718 8.318 6.519 1.00 90.56 107 LYS A C 1
ATOM 790 O O . LYS A 1 107 ? -12.516 7.576 5.563 1.00 90.56 107 LYS A O 1
ATOM 795 N N . ASP A 1 108 ? -11.965 9.380 6.765 1.00 94.44 108 ASP A N 1
ATOM 796 C CA . ASP A 1 108 ? -10.795 9.753 5.964 1.00 94.44 108 ASP A CA 1
ATOM 797 C C . ASP A 1 108 ? -9.619 8.817 6.236 1.00 94.44 108 ASP A C 1
ATOM 799 O O . ASP A 1 108 ? -9.423 8.350 7.359 1.00 94.44 108 ASP A O 1
ATOM 803 N N . VAL A 1 109 ? -8.828 8.573 5.198 1.00 95.50 109 VAL A N 1
ATOM 804 C CA . VAL A 1 109 ? -7.517 7.940 5.300 1.00 95.50 109 VAL A CA 1
ATOM 805 C C . VAL A 1 109 ? -6.556 8.933 5.943 1.00 95.50 109 VAL A C 1
ATOM 807 O O . VAL A 1 109 ? -6.491 10.092 5.540 1.00 95.50 109 VAL A O 1
ATOM 810 N N . SER A 1 110 ? -5.811 8.493 6.948 1.00 95.00 110 SER A N 1
ATOM 811 C CA . SER A 1 110 ? -4.770 9.287 7.594 1.00 95.00 110 SER A CA 1
ATOM 812 C C . SER A 1 110 ? -3.452 9.224 6.832 1.00 95.00 110 SER A C 1
ATOM 814 O O . SER A 1 110 ? -2.766 10.232 6.737 1.00 95.00 110 SER A O 1
ATOM 816 N N . HIS A 1 111 ? -3.096 8.042 6.334 1.00 93.88 111 HIS A N 1
ATOM 817 C CA . HIS A 1 111 ? -1.895 7.798 5.539 1.00 93.88 111 HIS A CA 1
ATOM 818 C C . HIS A 1 111 ? -2.014 6.452 4.807 1.00 93.88 111 HIS A C 1
ATOM 820 O O . HIS A 1 111 ? -2.782 5.572 5.222 1.00 93.88 111 HIS A O 1
ATOM 826 N N . ILE A 1 112 ? -1.220 6.299 3.747 1.00 97.38 112 ILE A N 1
ATOM 827 C CA . ILE A 1 112 ? -1.086 5.077 2.947 1.00 97.38 112 ILE A CA 1
ATOM 828 C C . ILE A 1 112 ? 0.385 4.675 2.963 1.00 97.38 112 ILE A C 1
ATOM 830 O O . ILE A 1 112 ? 1.238 5.452 2.529 1.00 97.38 112 ILE A O 1
ATOM 834 N N . SER A 1 113 ? 0.663 3.475 3.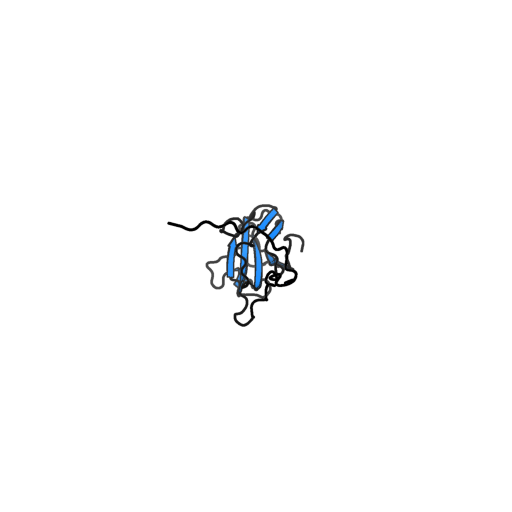458 1.00 97.44 113 SER A N 1
ATOM 835 C CA . SER A 1 113 ? 1.995 2.869 3.445 1.00 97.44 113 SER A CA 1
ATOM 836 C C . SER A 1 113 ? 2.129 1.930 2.250 1.00 97.44 113 SER A C 1
ATOM 838 O O . SER A 1 113 ? 1.161 1.272 1.871 1.00 97.44 113 SER A O 1
ATOM 840 N N . VAL A 1 114 ? 3.326 1.847 1.684 1.00 97.62 114 VAL A N 1
ATOM 841 C CA . VAL A 1 114 ? 3.690 0.930 0.605 1.00 97.62 114 VAL A CA 1
ATOM 842 C C . VAL A 1 114 ? 4.592 -0.150 1.177 1.00 97.62 114 VAL A C 1
ATOM 844 O O . VAL A 1 114 ? 5.602 0.151 1.818 1.00 97.62 114 VAL A O 1
ATOM 847 N N . TYR A 1 115 ? 4.213 -1.393 0.924 1.00 97.50 115 TYR A N 1
ATOM 848 C CA . TYR A 1 115 ? 4.977 -2.586 1.242 1.00 97.50 115 TYR A CA 1
ATOM 849 C C . TYR A 1 115 ? 5.281 -3.337 -0.043 1.00 97.50 115 TYR A C 1
ATOM 851 O O . TYR A 1 115 ? 4.480 -3.312 -0.977 1.00 97.50 115 TYR A O 1
ATOM 859 N N . TYR A 1 116 ? 6.428 -3.993 -0.089 1.00 96.44 116 TYR A N 1
ATOM 860 C CA . TYR A 1 116 ? 6.828 -4.807 -1.225 1.00 96.44 116 TYR A CA 1
ATOM 861 C C . TYR A 1 116 ? 7.469 -6.105 -0.752 1.00 96.44 116 TYR A C 1
ATOM 863 O O . TYR A 1 116 ? 7.911 -6.207 0.395 1.00 96.44 116 TYR A O 1
ATOM 871 N N . ARG A 1 117 ? 7.514 -7.086 -1.645 1.00 94.38 117 ARG A N 1
ATOM 872 C CA . ARG A 1 117 ? 8.303 -8.305 -1.486 1.00 94.38 117 ARG A CA 1
ATOM 873 C C . ARG A 1 117 ? 9.349 -8.342 -2.581 1.00 94.38 117 ARG A C 1
ATOM 875 O O . ARG A 1 117 ? 9.059 -7.984 -3.723 1.00 94.38 117 ARG A O 1
ATOM 882 N N . ASP A 1 118 ? 10.561 -8.732 -2.224 1.00 88.56 118 ASP A N 1
ATOM 883 C CA . ASP A 1 118 ? 11.628 -8.900 -3.200 1.00 88.56 118 ASP A CA 1
ATOM 884 C C . ASP A 1 118 ? 11.400 -10.181 -4.011 1.00 88.56 118 ASP A C 1
ATOM 886 O O . ASP A 1 118 ? 10.951 -11.200 -3.479 1.00 88.56 118 ASP A O 1
ATOM 890 N N . VAL A 1 119 ? 11.744 -10.142 -5.297 1.00 76.06 119 VAL A N 1
ATOM 891 C CA . VAL A 1 119 ? 11.832 -11.337 -6.135 1.00 76.06 119 VAL A CA 1
ATOM 892 C C . VAL A 1 119 ? 12.851 -12.270 -5.475 1.00 76.06 119 VAL A C 1
ATOM 894 O O . VAL A 1 119 ? 13.987 -11.846 -5.233 1.00 76.06 119 VAL A O 1
ATOM 897 N N . PRO A 1 120 ? 12.494 -13.532 -5.174 1.00 67.56 120 PRO A N 1
ATOM 898 C CA . PRO A 1 120 ? 13.443 -14.480 -4.609 1.00 67.56 120 PRO A CA 1
ATOM 899 C C . PRO A 1 120 ? 14.686 -14.553 -5.498 1.00 67.56 120 PRO A C 1
ATOM 901 O O . PRO A 1 120 ? 14.555 -14.668 -6.712 1.00 67.56 120 PRO A O 1
ATOM 904 N N . GLU A 1 121 ? 15.886 -14.543 -4.914 1.00 62.47 121 GLU A N 1
ATOM 905 C CA . GLU A 1 121 ? 17.182 -14.470 -5.625 1.00 62.47 121 GLU A CA 1
ATOM 906 C C . GLU A 1 121 ? 17.373 -15.562 -6.712 1.00 62.47 121 GLU A C 1
ATOM 908 O O . GLU A 1 121 ? 18.211 -15.438 -7.601 1.00 62.47 121 GLU A O 1
ATOM 913 N N . ASN A 1 122 ? 16.545 -16.614 -6.685 1.00 57.72 122 ASN A N 1
ATOM 914 C CA . ASN A 1 122 ? 16.518 -17.711 -7.656 1.00 57.72 122 ASN A CA 1
ATOM 915 C C . ASN A 1 122 ? 15.528 -17.530 -8.827 1.00 57.72 122 ASN A C 1
ATOM 917 O O . ASN A 1 122 ? 15.479 -18.393 -9.705 1.00 57.72 122 ASN A O 1
ATOM 921 N N . ASN A 1 123 ? 14.743 -16.451 -8.864 1.00 51.12 123 ASN A N 1
ATOM 922 C CA . ASN A 1 123 ? 13.886 -16.111 -9.995 1.00 51.12 123 ASN A CA 1
ATOM 923 C C . ASN A 1 123 ? 14.626 -15.107 -10.892 1.00 51.12 123 ASN A C 1
ATOM 925 O O . ASN A 1 123 ? 14.889 -13.983 -10.462 1.00 51.12 123 ASN A O 1
ATOM 929 N N . PRO A 1 124 ? 14.993 -15.473 -12.137 1.00 51.44 124 PRO A N 1
ATOM 930 C CA . PRO A 1 124 ? 15.612 -14.517 -13.043 1.00 51.44 124 PRO A CA 1
ATOM 931 C C . PRO A 1 124 ? 14.642 -13.345 -13.263 1.00 51.44 124 PRO A C 1
ATOM 933 O O . PRO A 1 124 ? 13.456 -13.600 -13.492 1.00 51.44 124 PRO A O 1
ATOM 936 N N . PRO A 1 125 ? 15.109 -12.080 -13.215 1.00 53.56 125 PRO A N 1
ATOM 937 C CA . PRO A 1 125 ? 14.240 -10.931 -13.429 1.00 53.56 125 PRO A CA 1
ATOM 938 C C . PRO A 1 125 ? 13.506 -11.099 -14.759 1.00 53.56 125 PRO A C 1
ATOM 940 O O . PRO A 1 125 ? 14.117 -11.450 -15.778 1.00 53.56 125 PRO A O 1
ATOM 943 N N . ALA A 1 126 ? 12.187 -10.888 -14.742 1.00 56.34 126 ALA A N 1
ATOM 944 C CA . ALA A 1 126 ? 11.382 -10.920 -15.950 1.00 56.34 126 ALA A CA 1
ATOM 945 C C . ALA A 1 126 ? 12.030 -9.981 -16.976 1.00 56.34 126 ALA A C 1
ATOM 947 O O . ALA A 1 126 ? 12.268 -8.804 -16.698 1.00 56.34 126 ALA A O 1
ATO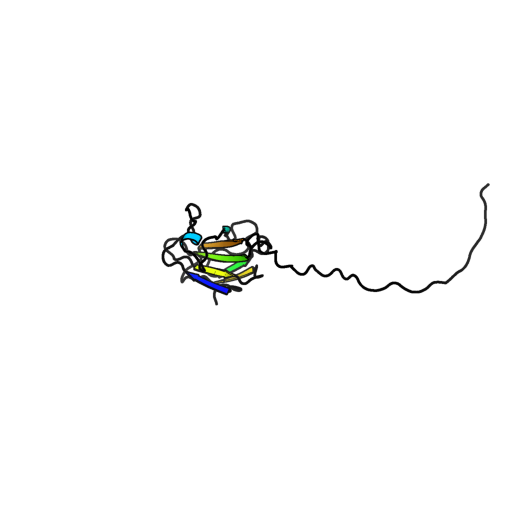M 948 N N . ARG A 1 127 ? 12.391 -10.524 -18.146 1.00 44.62 127 ARG A N 1
ATOM 949 C CA . ARG A 1 127 ? 13.001 -9.749 -19.230 1.00 44.62 127 ARG A CA 1
ATOM 950 C C . ARG A 1 127 ? 12.008 -8.680 -19.669 1.00 44.62 127 ARG A C 1
ATOM 952 O O . ARG A 1 127 ? 11.111 -8.962 -20.460 1.00 44.62 127 ARG A O 1
ATOM 959 N N . VAL A 1 128 ? 12.180 -7.462 -19.163 1.00 57.94 128 VAL A N 1
ATOM 960 C CA . VAL A 1 128 ? 11.583 -6.267 -19.754 1.00 57.94 128 VAL A CA 1
ATOM 961 C C . VAL A 1 128 ? 12.027 -6.258 -21.219 1.00 57.94 128 VAL A C 1
ATOM 963 O O . VAL A 1 128 ? 13.235 -6.330 -21.462 1.00 57.94 128 VAL A O 1
ATOM 966 N N . PRO A 1 129 ? 11.108 -6.244 -22.203 1.00 47.41 129 PRO A N 1
ATOM 967 C CA . PRO A 1 129 ? 11.497 -6.131 -23.598 1.00 47.41 129 PRO A CA 1
ATOM 968 C C . PRO A 1 129 ? 12.285 -4.836 -23.762 1.00 47.41 129 PRO A C 1
ATOM 970 O O . PRO A 1 129 ? 11.737 -3.744 -23.602 1.00 47.41 129 PRO A O 1
ATOM 973 N N . GLU A 1 130 ? 13.583 -4.957 -24.030 1.00 60.59 130 GLU A N 1
ATOM 974 C CA . GLU A 1 130 ? 14.402 -3.805 -24.377 1.00 60.59 130 GLU A CA 1
ATOM 975 C C . GLU A 1 130 ? 13.732 -3.103 -25.568 1.00 60.59 130 GLU A C 1
ATOM 977 O O . GLU A 1 130 ? 13.276 -3.789 -26.494 1.00 60.59 130 GLU A O 1
ATOM 982 N N . PRO A 1 131 ? 13.616 -1.762 -25.567 1.00 49.44 131 PRO A N 1
ATOM 983 C CA . PRO A 1 131 ? 13.102 -1.044 -26.721 1.00 49.44 131 PRO A CA 1
ATOM 984 C C . PRO A 1 131 ? 13.968 -1.422 -27.921 1.00 49.44 131 PRO A C 1
ATOM 986 O O . PRO A 1 131 ? 15.155 -1.101 -27.970 1.00 49.44 131 PRO A O 1
ATOM 989 N N . GLY A 1 132 ? 13.377 -2.186 -28.842 1.00 55.00 132 GLY A N 1
ATOM 990 C CA . GLY A 1 132 ? 14.093 -2.820 -29.937 1.00 55.00 132 GLY A CA 1
ATOM 991 C C . GLY A 1 132 ? 14.920 -1.796 -30.698 1.00 55.00 132 GLY A C 1
ATOM 992 O O . GLY A 1 132 ? 14.378 -0.872 -31.306 1.00 55.00 132 GLY A O 1
ATOM 993 N N . LEU A 1 133 ? 16.242 -1.971 -30.672 1.00 50.97 133 LEU A N 1
ATOM 994 C CA . LEU A 1 133 ? 17.144 -1.292 -31.586 1.00 50.97 133 LEU A CA 1
ATOM 995 C C . LEU A 1 133 ? 16.704 -1.668 -33.001 1.00 50.97 133 LEU A C 1
ATOM 997 O O . LEU A 1 133 ? 16.925 -2.795 -33.446 1.00 50.97 133 LEU A O 1
ATOM 1001 N N . MET A 1 134 ? 16.063 -0.719 -33.686 1.00 56.19 134 MET A N 1
ATOM 1002 C CA . MET A 1 134 ? 15.787 -0.741 -35.121 1.00 56.19 134 MET A CA 1
ATOM 1003 C C . MET A 1 134 ? 17.117 -0.832 -35.876 1.00 56.19 134 MET A C 1
ATOM 1005 O O . MET A 1 134 ? 17.658 0.148 -36.376 1.00 56.19 134 MET A O 1
ATOM 1009 N N . THR A 1 135 ? 17.670 -2.038 -35.917 1.00 53.91 135 THR A N 1
ATOM 1010 C CA . THR A 1 135 ? 18.816 -2.404 -36.732 1.00 53.91 135 THR A CA 1
ATOM 1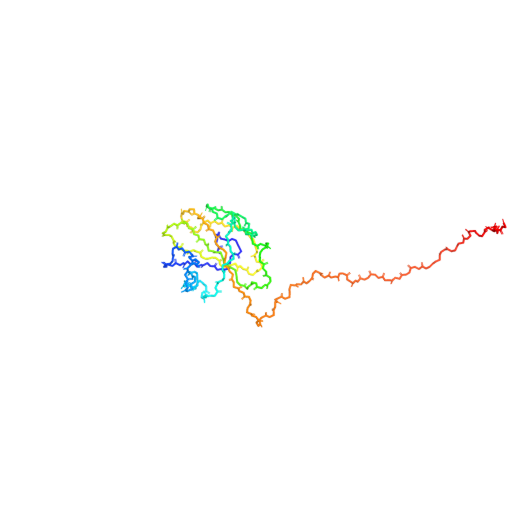011 C C . THR A 1 135 ? 18.236 -3.040 -37.980 1.00 53.91 135 THR A C 1
ATOM 1013 O O . THR A 1 135 ? 17.947 -4.234 -38.001 1.00 53.91 135 THR A O 1
ATOM 1016 N N . GLY A 1 136 ? 17.987 -2.241 -39.015 1.00 53.56 136 GLY A N 1
ATOM 1017 C CA . GLY A 1 136 ? 17.503 -2.803 -40.267 1.00 53.56 136 GLY A CA 1
ATOM 1018 C C . GLY A 1 136 ? 17.169 -1.790 -41.350 1.00 53.56 136 GLY A C 1
ATOM 1019 O O . GLY A 1 136 ? 16.202 -1.053 -41.221 1.00 53.56 136 GLY A O 1
ATOM 1020 N N . LEU A 1 137 ? 17.900 -1.932 -42.460 1.00 52.34 137 LEU A N 1
ATOM 1021 C CA . LEU A 1 137 ? 17.682 -1.426 -43.822 1.00 52.34 137 LEU A CA 1
ATOM 1022 C C . LEU A 1 137 ? 18.259 -0.030 -44.139 1.00 52.34 137 LEU A C 1
ATOM 1024 O O . LEU A 1 137 ? 17.920 0.944 -43.490 1.00 52.34 137 LEU A O 1
ATOM 1028 N N . LEU A 1 138 ? 19.081 0.192 -45.172 1.00 49.53 138 LEU A N 1
ATOM 1029 C CA . LEU A 1 138 ? 19.646 -0.652 -46.236 1.00 49.53 138 LEU A CA 1
ATOM 1030 C C . LEU A 1 138 ? 20.817 0.123 -46.879 1.00 49.53 138 LEU A C 1
ATOM 1032 O O . LEU A 1 138 ? 20.697 1.310 -47.176 1.00 49.53 138 LEU A O 1
ATOM 1036 N N . VAL A 1 139 ? 21.923 -0.565 -47.151 1.00 50.78 139 VAL A N 1
ATOM 1037 C CA . VAL A 1 139 ? 22.967 -0.127 -48.091 1.00 50.78 139 VAL A CA 1
ATOM 1038 C C . VAL A 1 139 ? 22.493 -0.454 -49.512 1.00 50.78 139 VAL A C 1
ATOM 1040 O O . VAL A 1 139 ? 22.150 -1.610 -49.742 1.00 50.78 139 VAL A O 1
ATOM 1043 N N . ALA A 1 140 ? 22.505 0.514 -50.445 1.00 48.78 140 ALA A N 1
ATOM 1044 C CA . ALA A 1 140 ? 23.043 0.383 -51.819 1.00 48.78 140 ALA A CA 1
ATOM 1045 C C . ALA A 1 140 ? 22.516 1.441 -52.820 1.00 48.78 140 ALA A C 1
ATOM 1047 O O . ALA A 1 140 ? 21.314 1.647 -52.951 1.00 48.78 140 ALA A O 1
ATOM 1048 N N . GLY A 1 141 ? 23.446 1.968 -53.632 1.00 43.34 141 GLY A N 1
ATOM 1049 C CA . GLY A 1 141 ? 23.214 2.551 -54.965 1.00 43.34 141 GLY A CA 1
ATOM 1050 C C . GLY A 1 141 ? 23.281 4.084 -55.006 1.00 43.34 141 GLY A C 1
ATOM 1051 O O . GLY A 1 141 ? 22.661 4.746 -54.194 1.00 43.34 141 GLY A O 1
ATOM 1052 N N . ALA A 1 142 ? 23.985 4.762 -55.908 1.00 50.25 142 ALA A N 1
ATOM 1053 C CA . ALA A 1 142 ? 24.856 4.378 -57.010 1.00 50.25 142 ALA A CA 1
ATOM 1054 C C . ALA A 1 142 ? 25.748 5.595 -57.351 1.00 50.25 142 ALA A C 1
ATOM 1056 O O . ALA A 1 142 ? 25.428 6.737 -57.023 1.00 50.25 142 ALA A O 1
ATOM 1057 N N . ALA A 1 143 ? 26.885 5.329 -57.985 1.00 47.34 143 ALA A N 1
ATOM 1058 C CA . ALA A 1 143 ? 27.892 6.305 -58.374 1.00 47.34 143 ALA A CA 1
ATOM 1059 C C . ALA A 1 143 ? 27.510 7.157 -59.608 1.00 47.34 143 ALA A C 1
ATOM 1061 O O . ALA A 1 143 ? 26.641 6.790 -60.393 1.00 47.34 143 ALA A O 1
ATOM 1062 N N . VAL A 1 144 ? 28.341 8.189 -59.822 1.00 47.22 144 VAL A N 1
ATOM 1063 C CA . VAL A 1 144 ? 28.628 8.935 -61.067 1.00 47.22 144 VAL A CA 1
ATOM 1064 C C . VAL A 1 144 ? 27.753 10.159 -61.359 1.00 47.22 144 VAL A C 1
ATOM 1066 O O . VAL A 1 144 ? 26.715 10.035 -61.988 1.00 47.22 144 VAL A O 1
ATOM 1069 N N . ILE A 1 145 ? 28.299 11.357 -61.097 1.00 51.03 145 ILE A N 1
ATOM 1070 C CA . ILE A 1 145 ? 28.574 12.335 -62.168 1.00 51.03 145 ILE A CA 1
ATOM 1071 C C . ILE A 1 145 ? 29.966 12.935 -61.937 1.00 51.03 145 ILE A C 1
ATOM 1073 O O . ILE A 1 145 ? 30.225 13.659 -60.979 1.00 51.03 145 ILE A O 1
ATOM 1077 N N . ALA A 1 146 ? 30.873 12.599 -62.849 1.00 49.66 146 ALA A N 1
ATOM 1078 C CA . ALA A 1 146 ? 32.115 13.311 -63.076 1.00 49.66 146 ALA A CA 1
ATOM 1079 C C . ALA A 1 146 ? 31.822 14.660 -63.750 1.00 49.66 146 ALA A C 1
ATOM 1081 O O . ALA A 1 146 ? 31.008 14.702 -64.664 1.00 49.66 146 ALA A O 1
ATOM 1082 N N . GLN A 1 147 ? 32.551 15.719 -63.390 1.00 47.72 147 GLN A N 1
ATOM 1083 C CA . GLN A 1 147 ? 33.516 16.383 -64.282 1.00 47.72 147 GLN A CA 1
ATOM 1084 C C . GLN A 1 147 ? 33.782 17.849 -63.919 1.00 47.72 147 GLN A C 1
ATOM 1086 O O . GLN A 1 147 ? 32.864 18.644 -63.767 1.00 47.72 147 GLN A O 1
ATOM 1091 N N . ARG A 1 148 ? 35.079 18.180 -64.048 1.00 45.09 148 ARG A N 1
ATOM 1092 C CA . ARG A 1 148 ? 35.656 19.469 -64.476 1.00 45.09 148 ARG A CA 1
ATOM 1093 C C . ARG A 1 148 ? 35.567 20.591 -63.426 1.00 45.09 148 ARG A C 1
ATOM 1095 O O . ARG A 1 148 ? 34.500 20.989 -63.011 1.00 45.09 148 ARG A O 1
ATOM 1102 N N . GLN A 1 149 ? 36.669 21.204 -63.005 1.00 54.47 149 GLN A N 1
ATOM 1103 C CA . GLN A 1 149 ? 37.749 21.701 -63.855 1.00 54.47 149 GLN A CA 1
ATOM 1104 C C . GLN A 1 149 ? 39.109 21.591 -63.156 1.00 54.47 149 GLN A C 1
ATOM 1106 O O . GLN A 1 149 ? 39.308 22.088 -62.053 1.00 54.47 149 GLN A O 1
ATOM 1111 N N . ARG A 1 150 ? 40.068 20.985 -63.863 1.00 51.47 150 ARG A N 1
ATOM 1112 C CA . ARG A 1 150 ? 41.477 21.334 -63.711 1.00 51.47 150 ARG A CA 1
ATOM 1113 C C . ARG A 1 150 ? 41.633 22.763 -64.221 1.00 51.47 150 ARG A C 1
ATOM 1115 O O . ARG A 1 150 ? 41.264 23.032 -65.365 1.00 51.47 150 ARG A O 1
ATOM 1122 N N . LYS A 1 151 ? 42.224 23.637 -63.419 1.00 47.00 151 LYS A N 1
ATOM 1123 C CA . LYS A 1 151 ? 43.094 24.671 -63.961 1.00 47.00 151 LYS A CA 1
ATOM 1124 C C . LYS A 1 151 ? 44.255 24.864 -63.004 1.00 47.00 151 LYS A C 1
ATOM 1126 O O . LYS A 1 151 ? 44.070 25.165 -61.830 1.00 47.00 151 LYS A O 1
ATOM 1131 N N . ASP A 1 152 ? 45.422 24.574 -63.549 1.00 47.56 152 ASP A N 1
ATOM 1132 C CA . ASP A 1 152 ? 46.734 24.751 -62.967 1.00 47.56 152 ASP A CA 1
ATOM 1133 C C . ASP A 1 152 ? 46.908 26.154 -62.382 1.00 47.56 152 ASP A C 1
ATOM 1135 O O . ASP A 1 152 ? 46.466 27.137 -62.979 1.00 47.56 152 ASP A O 1
ATOM 1139 N N . SER A 1 153 ? 47.650 26.261 -61.281 1.00 45.56 153 SER A N 1
ATOM 1140 C CA . SER A 1 153 ? 48.941 26.957 -61.321 1.00 45.56 153 SER A CA 1
ATOM 1141 C C . SER A 1 153 ? 49.739 26.699 -60.048 1.00 45.56 153 SER A C 1
ATOM 1143 O O . SER A 1 153 ? 49.248 26.800 -58.927 1.00 45.56 153 SER A O 1
ATOM 1145 N N . SER A 1 154 ? 50.983 26.305 -60.290 1.00 44.59 154 SER A N 1
ATOM 1146 C CA . SER A 1 154 ? 52.021 25.947 -59.339 1.00 44.59 154 SER A CA 1
ATOM 1147 C C . SER A 1 154 ? 52.450 27.127 -58.467 1.00 44.59 154 SER A C 1
ATOM 1149 O O . SER A 1 154 ? 52.463 28.273 -58.912 1.00 44.59 154 SER A O 1
ATOM 1151 N N . LYS A 1 155 ? 52.895 26.798 -57.250 1.00 40.75 155 LYS A N 1
ATOM 1152 C CA . LYS A 1 155 ? 53.840 27.608 -56.476 1.00 40.75 155 LYS A CA 1
ATOM 1153 C C . LYS A 1 155 ? 55.105 27.872 -57.300 1.00 40.75 155 LYS A C 1
ATOM 1155 O O . LYS A 1 155 ? 55.642 26.934 -57.899 1.00 40.75 155 LYS A O 1
ATOM 1160 N N . ALA A 1 156 ? 55.586 29.105 -57.222 1.00 46.66 156 ALA A N 1
ATOM 1161 C CA . ALA A 1 156 ? 56.990 29.467 -57.070 1.00 46.66 156 ALA A CA 1
ATOM 1162 C C . ALA A 1 156 ? 57.037 30.604 -56.043 1.00 46.66 156 ALA A C 1
ATOM 1164 O O . ALA A 1 156 ? 56.139 31.475 -56.123 1.00 46.66 156 ALA A O 1
#

Secondary structure (DSSP, 8-state):
--SBTTEEEEEE-SS-SS--SSSSS-HHHHTTGGG---PEEEEETTTSTT-EE--SBSEEEEE-TTT--TTEEEEEEEEE-STT---EEEEEPTT--EEEEE-SSSS-B-EEEEEEEEPPTTSPPP------------------------------

Radius of gyration: 27.65 Å; chains: 1; bounding box: 74×47×81 Å